Protein AF-D1VW82-F1 (afdb_monomer_lite)

Radius of gyration: 15.66 Å; chains: 1; bounding box: 28×34×44 Å

Structure (mmCIF, N/CA/C/O backbone):
data_AF-D1VW82-F1
#
_entry.id   AF-D1VW82-F1
#
loop_
_atom_site.group_PDB
_atom_site.id
_atom_site.type_symbol
_atom_site.label_atom_id
_atom_site.label_alt_id
_atom_site.label_comp_id
_atom_site.label_asym_id
_atom_site.label_entity_id
_atom_site.label_seq_id
_atom_site.pdbx_PDB_ins_code
_atom_site.Cartn_x
_atom_site.Cartn_y
_atom_site.Cartn_z
_atom_site.occupancy
_atom_site.B_iso_or_equiv
_atom_site.auth_seq_id
_atom_site.auth_comp_id
_atom_site.auth_asym_id
_atom_site.auth_atom_id
_atom_site.pdbx_PDB_model_num
ATOM 1 N N . MET A 1 1 ? 12.883 -5.730 6.556 1.00 67.00 1 MET A N 1
ATOM 2 C CA . MET A 1 1 ? 12.209 -4.514 6.081 1.00 67.00 1 MET A CA 1
ATOM 3 C C . MET A 1 1 ? 11.375 -4.046 7.243 1.00 67.00 1 MET A C 1
ATOM 5 O O . MET A 1 1 ? 10.528 -4.808 7.688 1.00 67.00 1 MET A O 1
ATOM 9 N N . GLU A 1 2 ? 11.697 -2.881 7.778 1.00 77.81 2 GLU A N 1
ATOM 10 C CA . GLU A 1 2 ? 10.864 -2.217 8.777 1.00 77.81 2 GLU A CA 1
ATOM 11 C C . GLU A 1 2 ? 10.049 -1.157 8.043 1.00 77.81 2 GLU A C 1
ATOM 13 O O . GLU A 1 2 ? 10.590 -0.476 7.172 1.00 77.81 2 GLU A O 1
ATOM 18 N N . ILE A 1 3 ? 8.754 -1.084 8.341 1.00 87.62 3 ILE A N 1
ATOM 19 C CA . ILE A 1 3 ? 7.851 -0.086 7.771 1.00 87.62 3 ILE A CA 1
ATOM 20 C C . ILE A 1 3 ? 7.693 1.025 8.801 1.00 87.62 3 ILE A C 1
ATOM 22 O O . ILE A 1 3 ? 7.400 0.739 9.961 1.00 87.62 3 ILE A O 1
ATOM 26 N N . THR A 1 4 ? 7.906 2.269 8.390 1.00 90.62 4 THR A N 1
ATOM 27 C CA . THR A 1 4 ? 7.808 3.436 9.273 1.00 90.62 4 THR A CA 1
ATOM 28 C C . THR A 1 4 ? 6.436 4.098 9.186 1.00 90.62 4 THR A C 1
ATOM 30 O O . THR A 1 4 ? 5.742 4.011 8.171 1.00 90.62 4 THR A O 1
ATOM 33 N N . ASP A 1 5 ? 6.060 4.841 10.226 1.00 90.44 5 ASP A N 1
ATOM 34 C CA . ASP A 1 5 ? 4.815 5.617 10.239 1.00 90.44 5 ASP A CA 1
ATOM 35 C C . ASP A 1 5 ? 4.748 6.644 9.098 1.00 90.44 5 ASP A C 1
ATOM 37 O O . ASP A 1 5 ? 3.676 6.892 8.556 1.00 90.44 5 ASP A O 1
ATOM 41 N N . GLU A 1 6 ? 5.884 7.208 8.671 1.00 90.94 6 GLU A N 1
ATOM 42 C CA . GLU A 1 6 ? 5.940 8.129 7.525 1.00 90.94 6 GLU A CA 1
ATOM 43 C C . GLU A 1 6 ? 5.554 7.430 6.210 1.00 90.94 6 GLU A C 1
ATOM 45 O O . GLU A 1 6 ? 4.829 7.987 5.379 1.00 90.94 6 GLU A O 1
ATOM 50 N N . GLN A 1 7 ? 5.983 6.179 6.036 1.00 91.06 7 GLN A N 1
ATOM 51 C CA . GLN A 1 7 ? 5.605 5.355 4.890 1.00 91.06 7 GLN A CA 1
ATOM 52 C C . GLN A 1 7 ? 4.105 5.025 4.925 1.00 91.06 7 GLN A C 1
ATOM 54 O O . GLN A 1 7 ? 3.434 5.133 3.897 1.00 91.06 7 GLN A O 1
ATOM 59 N N . LEU A 1 8 ? 3.553 4.703 6.101 1.00 92.12 8 LEU A N 1
ATOM 60 C CA . LEU A 1 8 ? 2.114 4.457 6.287 1.00 92.12 8 LEU A CA 1
ATOM 61 C C . LEU A 1 8 ? 1.277 5.723 6.043 1.00 92.12 8 LEU A C 1
ATOM 63 O O . LEU A 1 8 ? 0.266 5.676 5.338 1.00 92.12 8 LEU A O 1
ATOM 67 N N . ALA A 1 9 ? 1.739 6.876 6.525 1.00 91.69 9 ALA A N 1
ATOM 68 C CA . ALA A 1 9 ? 1.115 8.169 6.267 1.00 91.69 9 ALA A CA 1
ATOM 69 C C . ALA A 1 9 ? 1.142 8.525 4.772 1.00 91.69 9 ALA A C 1
ATOM 71 O O . ALA A 1 9 ? 0.164 9.052 4.242 1.00 91.69 9 ALA A O 1
ATOM 72 N N . THR A 1 10 ? 2.222 8.184 4.065 1.00 91.56 10 THR A N 1
ATOM 73 C CA . THR A 1 10 ? 2.329 8.363 2.609 1.00 91.56 10 THR A CA 1
ATOM 74 C C . THR A 1 10 ? 1.334 7.468 1.864 1.00 91.56 10 THR A C 1
ATOM 76 O O . THR A 1 10 ? 0.627 7.942 0.973 1.00 91.56 10 THR A O 1
ATOM 79 N N . ILE A 1 11 ? 1.202 6.197 2.264 1.00 91.31 11 ILE A N 1
ATOM 80 C CA . ILE A 1 11 ? 0.189 5.275 1.724 1.00 91.31 11 ILE A CA 1
ATOM 81 C C . ILE A 1 11 ? -1.221 5.859 1.885 1.00 91.31 11 ILE A C 1
ATOM 83 O O . ILE A 1 11 ? -2.006 5.831 0.933 1.00 91.31 11 ILE A O 1
ATOM 87 N N . MET A 1 12 ? -1.527 6.424 3.059 1.00 90.31 12 MET A N 1
ATOM 88 C CA . MET A 1 12 ? -2.807 7.080 3.337 1.00 90.31 12 MET A CA 1
ATOM 89 C C . MET A 1 12 ? -3.013 8.322 2.460 1.00 90.31 12 MET A C 1
ATOM 91 O O . MET A 1 12 ? -4.050 8.450 1.805 1.00 90.31 12 MET A O 1
ATOM 95 N N . LYS A 1 13 ? -2.009 9.209 2.401 1.00 90.31 13 LYS A N 1
ATOM 96 C CA . LYS A 1 13 ? -2.029 10.471 1.643 1.00 90.31 13 LYS A CA 1
ATOM 97 C C . LYS A 1 13 ? -2.388 10.250 0.174 1.00 90.31 13 LYS A C 1
ATOM 99 O O . LYS A 1 13 ? -3.237 10.959 -0.358 1.00 90.31 13 LYS A O 1
ATOM 104 N N . TYR A 1 14 ? -1.777 9.249 -0.457 1.00 89.38 14 TYR A N 1
ATOM 105 C CA . TYR A 1 14 ? -2.030 8.904 -1.860 1.00 89.38 14 TYR A CA 1
ATOM 106 C C . TYR A 1 14 ? -3.140 7.865 -2.044 1.00 89.38 14 TYR A C 1
ATOM 108 O O . TYR A 1 14 ? -3.456 7.498 -3.174 1.00 89.38 14 TYR A O 1
ATOM 116 N N . SER A 1 15 ? -3.748 7.388 -0.952 1.00 89.06 15 SER A N 1
ATOM 117 C CA . SER A 1 15 ? -4.785 6.353 -0.973 1.00 89.06 15 SER A CA 1
ATOM 118 C C . SER A 1 15 ? -4.369 5.117 -1.785 1.00 89.06 15 SER A C 1
ATOM 120 O O . SER A 1 15 ? -5.175 4.566 -2.531 1.00 89.06 15 SER A O 1
ATOM 122 N N . LEU A 1 16 ? -3.116 4.665 -1.648 1.00 88.38 16 LEU A N 1
ATOM 123 C CA . LEU A 1 16 ? -2.519 3.667 -2.553 1.00 88.38 16 LEU A CA 1
ATOM 124 C C . LEU A 1 16 ? -3.246 2.316 -2.561 1.00 88.38 16 LEU A C 1
ATOM 126 O O . LEU A 1 16 ? -3.228 1.604 -3.563 1.00 88.38 16 LEU A O 1
ATOM 130 N N . PHE A 1 17 ? -3.898 1.960 -1.453 1.00 86.62 17 PHE A N 1
ATOM 131 C CA . PHE A 1 17 ? -4.675 0.723 -1.335 1.00 86.62 17 PHE A CA 1
ATOM 132 C C . PHE A 1 17 ? -6.142 0.882 -1.741 1.00 86.62 17 PHE A C 1
ATOM 134 O O . PHE A 1 17 ? -6.855 -0.112 -1.899 1.00 86.62 17 PHE A O 1
ATOM 141 N N . ARG A 1 18 ? -6.610 2.116 -1.955 1.00 78.12 18 ARG A N 1
ATOM 142 C CA . ARG A 1 18 ? -7.972 2.376 -2.414 1.00 78.12 18 ARG A CA 1
ATOM 143 C C . ARG A 1 18 ? -8.092 1.885 -3.857 1.00 78.12 18 ARG A C 1
ATOM 145 O O . ARG A 1 18 ? -7.381 2.354 -4.738 1.00 78.12 18 ARG A O 1
ATOM 152 N N . ASN A 1 19 ? -9.012 0.948 -4.086 1.00 71.62 19 ASN A N 1
ATOM 153 C CA . ASN A 1 19 ? -9.213 0.236 -5.358 1.00 71.62 19 ASN A CA 1
ATOM 154 C C . ASN A 1 19 ? -8.088 -0.739 -5.748 1.00 71.62 19 ASN A C 1
ATOM 156 O O . ASN A 1 19 ? -8.044 -1.175 -6.897 1.00 71.62 19 ASN A O 1
ATOM 160 N N . LEU A 1 20 ? -7.182 -1.079 -4.823 1.00 77.44 20 LEU A N 1
ATOM 161 C CA . LEU A 1 20 ? -6.120 -2.041 -5.110 1.00 77.44 20 LEU A CA 1
ATOM 162 C C . LEU A 1 20 ? -6.605 -3.489 -4.977 1.00 77.44 20 LEU A C 1
ATOM 164 O O . LEU A 1 20 ? -6.296 -4.332 -5.815 1.00 77.44 20 LEU A O 1
ATOM 168 N N . VAL A 1 21 ? -7.359 -3.765 -3.915 1.00 67.44 21 VAL A N 1
ATOM 169 C CA . VAL A 1 21 ? -7.905 -5.091 -3.638 1.00 67.44 21 VAL A CA 1
ATOM 170 C C . VAL A 1 21 ? -9.296 -5.157 -4.250 1.00 67.44 21 VAL A C 1
ATOM 172 O O . VAL A 1 21 ? -10.155 -4.329 -3.943 1.00 67.44 21 VAL A O 1
ATOM 175 N N . ASP A 1 22 ? -9.503 -6.118 -5.147 1.00 64.94 22 ASP A N 1
ATOM 176 C CA . ASP A 1 22 ? -10.823 -6.374 -5.710 1.00 64.94 22 ASP A CA 1
ATOM 177 C C . ASP A 1 22 ? -11.768 -6.877 -4.602 1.00 64.94 22 ASP A C 1
ATOM 179 O O . ASP A 1 22 ? -11.348 -7.272 -3.513 1.00 64.94 22 ASP A O 1
ATOM 183 N N . SER A 1 23 ? -13.061 -6.912 -4.891 1.00 52.84 23 SER A N 1
ATOM 184 C CA . SER A 1 23 ? -14.158 -7.333 -4.003 1.00 52.84 23 SER A CA 1
ATOM 185 C C . SER A 1 23 ? -13.946 -8.697 -3.316 1.00 52.84 23 SER A C 1
ATOM 187 O O . SER A 1 23 ? -14.687 -9.068 -2.410 1.00 52.84 23 SER A O 1
ATOM 189 N N . THR A 1 24 ? -12.963 -9.470 -3.776 1.00 65.44 24 THR A N 1
ATOM 190 C CA . THR A 1 24 ? -12.600 -10.807 -3.309 1.00 65.44 24 THR A CA 1
ATOM 191 C C . THR A 1 24 ? -11.621 -10.805 -2.131 1.00 65.44 24 THR A C 1
ATOM 193 O O . THR A 1 24 ? -11.500 -11.826 -1.459 1.00 65.44 24 THR A O 1
ATOM 196 N N . GLY A 1 25 ? -10.920 -9.696 -1.861 1.00 69.06 25 GLY A N 1
ATOM 197 C CA . GLY A 1 25 ? -9.969 -9.606 -0.747 1.00 69.06 25 GLY A CA 1
ATOM 198 C C . GLY A 1 25 ? -8.618 -10.302 -0.976 1.00 69.06 25 GLY A C 1
ATOM 199 O O . GLY A 1 25 ? -7.786 -10.315 -0.068 1.00 69.06 25 GLY A O 1
ATOM 200 N N . PHE A 1 26 ? -8.380 -10.893 -2.153 1.00 79.38 26 PHE A N 1
ATOM 201 C CA . PHE A 1 26 ? -7.139 -11.617 -2.439 1.00 79.38 26 PHE A CA 1
ATOM 202 C C . PHE A 1 26 ? -6.022 -10.683 -2.901 1.00 79.38 26 PHE A C 1
ATOM 204 O O . PHE A 1 26 ? -6.224 -9.813 -3.745 1.00 79.38 26 PHE A O 1
ATOM 211 N N . ILE A 1 27 ? -4.828 -10.907 -2.352 1.00 85.44 27 ILE A N 1
ATOM 212 C CA . ILE A 1 27 ? -3.600 -10.215 -2.739 1.00 85.44 27 ILE A CA 1
ATOM 213 C C . ILE A 1 27 ? -2.683 -11.244 -3.391 1.00 85.44 27 ILE A C 1
ATOM 215 O O . ILE A 1 27 ? -2.220 -12.179 -2.737 1.00 85.44 27 ILE A O 1
ATOM 219 N N . ASP A 1 28 ? -2.444 -11.065 -4.684 1.00 88.94 28 ASP A N 1
ATOM 220 C CA . ASP A 1 28 ? -1.548 -11.873 -5.502 1.00 88.94 28 ASP A CA 1
ATOM 221 C C . ASP A 1 28 ? -0.482 -10.991 -6.182 1.00 88.94 28 ASP A C 1
ATOM 223 O O . ASP A 1 28 ? -0.357 -9.793 -5.908 1.00 88.94 28 ASP A O 1
ATOM 227 N N . GLU A 1 29 ? 0.339 -11.597 -7.039 1.00 89.06 29 GLU A N 1
ATOM 228 C CA . GLU A 1 29 ? 1.382 -10.869 -7.770 1.00 89.06 29 GLU A CA 1
ATOM 229 C C . GLU A 1 29 ? 0.792 -9.893 -8.805 1.00 89.06 29 GLU A C 1
ATOM 231 O O . GLU A 1 29 ? 1.387 -8.849 -9.059 1.00 89.06 29 GLU A O 1
ATOM 236 N N . GLU A 1 30 ? -0.400 -10.164 -9.353 1.00 89.44 30 GLU A N 1
ATOM 237 C CA . GLU A 1 30 ? -1.066 -9.249 -10.288 1.00 89.44 30 GLU A CA 1
ATOM 238 C C . GLU A 1 30 ? -1.508 -7.966 -9.570 1.00 89.44 30 GLU A C 1
ATOM 240 O O . GLU A 1 30 ? -1.336 -6.859 -10.085 1.00 89.44 30 GLU A O 1
ATOM 245 N N . VAL A 1 31 ? -2.030 -8.095 -8.348 1.00 89.12 31 VAL A N 1
ATOM 246 C CA . VAL A 1 31 ? -2.363 -6.961 -7.477 1.00 89.12 31 VAL A CA 1
ATOM 247 C C . VAL A 1 31 ? -1.111 -6.152 -7.134 1.00 89.12 31 VAL A C 1
ATOM 249 O O . VAL A 1 31 ? -1.140 -4.920 -7.180 1.00 89.12 31 VAL A O 1
ATOM 252 N N . LEU A 1 32 ? 0.013 -6.815 -6.847 1.00 90.62 32 LEU A N 1
ATOM 253 C CA . LEU A 1 32 ? 1.282 -6.125 -6.613 1.00 90.62 32 LEU A CA 1
ATOM 254 C C . LEU A 1 32 ? 1.761 -5.359 -7.857 1.00 90.62 32 LEU A C 1
ATOM 256 O O . LEU A 1 32 ? 2.221 -4.221 -7.743 1.00 90.62 32 LEU A O 1
ATOM 260 N N . ASP A 1 33 ? 1.630 -5.939 -9.045 1.00 90.62 33 ASP A N 1
ATOM 261 C CA . ASP A 1 33 ? 2.000 -5.257 -10.284 1.00 90.62 33 ASP A CA 1
ATOM 262 C C . ASP A 1 33 ? 1.078 -4.066 -10.583 1.00 90.62 33 ASP A C 1
ATOM 264 O O . ASP A 1 33 ? 1.562 -3.001 -10.978 1.00 90.62 33 ASP A O 1
ATOM 268 N N . LYS A 1 34 ? -0.226 -4.170 -10.292 1.00 90.81 34 LYS A N 1
ATOM 269 C CA . LYS A 1 34 ? -1.156 -3.026 -10.348 1.00 90.81 34 LYS A CA 1
ATOM 270 C C . LYS A 1 34 ? -0.738 -1.903 -9.399 1.00 90.81 34 LYS A C 1
ATOM 272 O O . LYS A 1 34 ? -0.762 -0.739 -9.801 1.00 90.81 34 LYS A O 1
ATOM 277 N N . LEU 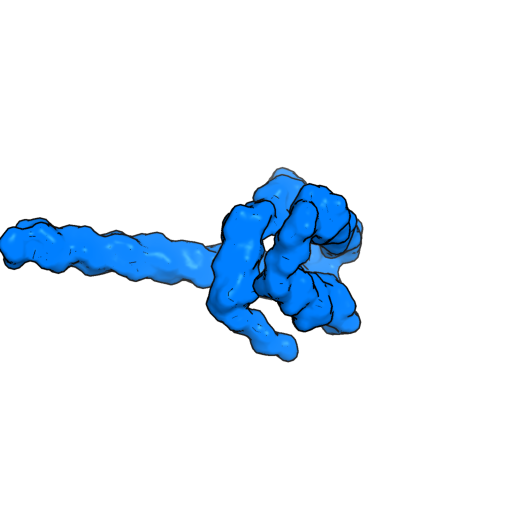A 1 35 ? -0.305 -2.229 -8.178 1.00 91.62 35 LEU A N 1
ATOM 278 C CA . LEU A 1 35 ? 0.209 -1.235 -7.230 1.00 91.62 35 LEU A CA 1
ATOM 279 C C . LEU A 1 35 ? 1.429 -0.503 -7.798 1.00 91.62 35 LEU A C 1
ATOM 281 O O . LEU A 1 35 ? 1.471 0.726 -7.775 1.00 91.62 35 LEU A O 1
ATOM 285 N N . LYS A 1 36 ? 2.398 -1.238 -8.356 1.00 91.31 36 LYS A N 1
ATOM 286 C CA . LYS A 1 36 ? 3.599 -0.650 -8.974 1.00 91.31 36 LYS A CA 1
ATOM 287 C C . LYS A 1 36 ? 3.245 0.288 -10.127 1.00 91.31 36 LYS A C 1
ATOM 289 O O . LYS A 1 36 ? 3.814 1.374 -10.218 1.00 91.31 36 LYS A O 1
ATOM 294 N N . LEU A 1 37 ? 2.295 -0.104 -10.981 1.00 90.62 37 LEU A N 1
ATOM 295 C CA . LEU A 1 37 ? 1.813 0.735 -12.082 1.00 90.62 37 LEU A CA 1
ATOM 296 C C . LEU A 1 37 ? 1.127 2.007 -11.576 1.00 90.62 37 LEU A C 1
ATOM 298 O O . LEU A 1 37 ? 1.392 3.085 -12.104 1.00 90.62 37 LEU A O 1
ATOM 302 N N . ASN A 1 38 ? 0.295 1.899 -10.539 1.00 88.94 38 ASN A N 1
ATOM 303 C CA . ASN A 1 38 ? -0.371 3.050 -9.935 1.00 88.94 38 ASN A CA 1
ATOM 304 C C . ASN A 1 38 ? 0.655 4.038 -9.355 1.00 88.94 38 ASN A C 1
ATOM 306 O O . ASN A 1 38 ? 0.670 5.209 -9.726 1.00 88.94 38 ASN A O 1
ATOM 310 N N . VAL A 1 39 ? 1.596 3.550 -8.539 1.00 88.69 39 VAL A N 1
ATOM 311 C CA . VAL A 1 39 ? 2.649 4.399 -7.958 1.00 88.69 39 VAL A CA 1
ATOM 312 C C . VAL A 1 39 ? 3.522 5.029 -9.044 1.00 88.69 39 VAL A C 1
ATOM 314 O O . VAL A 1 39 ? 3.850 6.209 -8.960 1.00 88.69 39 VAL A O 1
ATOM 317 N N . ARG A 1 40 ? 3.851 4.288 -10.108 1.00 88.81 40 ARG A N 1
ATOM 318 C CA . ARG A 1 40 ? 4.576 4.841 -11.258 1.00 88.81 40 ARG A CA 1
ATOM 319 C C . ARG A 1 40 ? 3.800 5.970 -11.937 1.00 88.81 40 ARG A C 1
ATOM 321 O O . ARG A 1 40 ? 4.385 7.009 -12.219 1.00 88.81 40 ARG A O 1
ATOM 328 N N . SER A 1 41 ? 2.500 5.787 -12.159 1.00 88.56 41 SER A N 1
ATOM 329 C CA . SER A 1 41 ? 1.644 6.827 -12.735 1.00 88.56 41 SER A CA 1
ATOM 330 C C . SER A 1 41 ? 1.579 8.074 -11.850 1.00 88.56 41 SER A C 1
ATOM 332 O O . SER A 1 41 ? 1.541 9.182 -12.379 1.00 88.56 41 SER A O 1
ATOM 334 N N . LEU A 1 42 ? 1.576 7.915 -10.522 1.00 87.19 42 LEU A N 1
ATOM 335 C CA . LEU A 1 42 ? 1.615 9.036 -9.577 1.00 87.19 42 LEU A CA 1
ATOM 336 C C . LEU A 1 42 ? 2.944 9.797 -9.667 1.00 87.19 42 LEU A C 1
ATOM 338 O O . LEU A 1 42 ? 2.939 11.019 -9.798 1.00 87.19 42 LEU A O 1
ATOM 342 N N . LEU A 1 43 ? 4.069 9.076 -9.690 1.00 86.00 43 LEU A N 1
ATOM 343 C CA . LEU A 1 43 ? 5.408 9.660 -9.834 1.00 86.00 43 LEU A CA 1
ATOM 344 C C . LEU A 1 43 ? 5.593 10.407 -11.164 1.00 86.00 43 LEU A C 1
ATOM 346 O O . LEU A 1 43 ? 6.302 11.407 -11.209 1.00 86.00 43 LEU A O 1
ATOM 350 N N . GLU A 1 44 ? 4.973 9.929 -12.245 1.00 83.81 44 GLU A N 1
ATOM 351 C CA . GLU A 1 44 ? 5.012 10.585 -13.559 1.00 83.81 44 GLU A CA 1
ATOM 352 C C . GLU A 1 44 ? 4.075 11.809 -13.635 1.00 83.81 44 GLU A C 1
ATOM 354 O O . GLU A 1 44 ? 4.317 12.720 -14.428 1.00 83.81 44 GLU A O 1
ATOM 359 N N . SER A 1 45 ? 3.016 11.847 -12.817 1.00 79.56 45 SER A N 1
ATOM 360 C CA . SER A 1 45 ? 2.011 12.917 -12.824 1.00 79.56 45 SER A CA 1
ATOM 361 C C . SER A 1 45 ? 2.349 14.097 -11.911 1.00 79.56 45 SER A C 1
ATOM 363 O O . SER A 1 45 ? 1.888 15.211 -12.175 1.00 79.56 45 SER A O 1
ATOM 365 N N . GLU A 1 46 ? 3.085 13.892 -10.819 1.00 69.25 46 GLU A N 1
ATOM 366 C CA . GLU A 1 46 ? 3.411 14.980 -9.898 1.00 69.25 46 GLU A CA 1
ATOM 367 C C . GLU A 1 46 ? 4.647 15.762 -10.362 1.00 69.25 46 GLU A C 1
ATOM 369 O O . GLU A 1 46 ? 5.777 15.284 -10.330 1.00 69.25 46 GLU A O 1
ATOM 374 N N . ALA A 1 47 ? 4.437 17.027 -10.748 1.00 58.00 47 ALA A N 1
ATOM 375 C CA . ALA A 1 47 ? 5.499 17.957 -11.155 1.00 58.00 47 ALA A CA 1
ATOM 376 C C . ALA A 1 47 ? 6.531 18.259 -10.043 1.00 58.00 47 ALA A C 1
ATOM 378 O O . ALA A 1 47 ? 7.593 18.809 -10.327 1.00 58.00 47 ALA A O 1
ATOM 379 N N . ASN A 1 48 ? 6.228 17.889 -8.796 1.00 57.97 48 ASN A N 1
ATOM 380 C CA . ASN A 1 48 ? 7.148 17.858 -7.667 1.00 57.97 48 ASN A CA 1
ATOM 381 C C . ASN A 1 48 ? 7.156 16.430 -7.121 1.00 57.97 48 ASN A C 1
ATOM 383 O O . ASN A 1 48 ? 6.253 16.077 -6.371 1.00 57.97 48 ASN A O 1
ATOM 387 N N . LEU A 1 49 ? 8.163 15.634 -7.492 1.00 67.19 49 LEU A N 1
ATOM 388 C CA . LEU A 1 49 ? 8.408 14.319 -6.898 1.00 67.19 49 LEU A CA 1
ATOM 389 C C . LEU A 1 49 ? 8.408 14.435 -5.367 1.00 67.19 49 LEU A C 1
ATOM 391 O O . LEU A 1 49 ? 9.359 14.959 -4.780 1.00 67.19 49 LEU A O 1
ATOM 395 N N . ASP A 1 50 ? 7.348 13.949 -4.724 1.00 82.75 50 ASP A N 1
ATOM 396 C CA . ASP A 1 50 ? 7.294 13.843 -3.275 1.00 82.75 50 ASP A CA 1
ATOM 397 C C . ASP A 1 50 ? 8.362 12.843 -2.817 1.00 82.75 50 ASP A C 1
ATOM 399 O O . ASP A 1 50 ? 8.338 11.661 -3.179 1.00 82.75 50 ASP A O 1
ATOM 403 N N . LYS A 1 51 ? 9.334 13.332 -2.041 1.00 86.50 51 LYS A N 1
ATOM 404 C CA . LYS A 1 51 ? 10.451 12.516 -1.566 1.00 86.50 51 LYS A CA 1
ATOM 405 C C . LYS A 1 51 ? 9.949 11.319 -0.755 1.00 86.50 51 LYS A C 1
ATOM 407 O O . LYS A 1 51 ? 10.463 10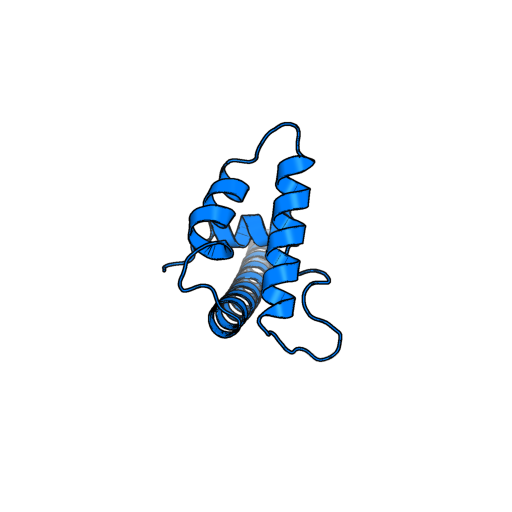.222 -0.940 1.00 86.50 51 LYS A O 1
ATOM 412 N N . SER A 1 52 ? 8.910 11.500 0.060 1.00 89.06 52 SER A N 1
ATOM 413 C CA . SER A 1 52 ? 8.356 10.421 0.881 1.00 89.06 52 SER A CA 1
ATOM 414 C C . SER A 1 52 ? 7.695 9.337 0.017 1.00 89.06 52 SER A C 1
ATOM 416 O O . SER A 1 52 ? 7.790 8.151 0.335 1.00 89.06 52 SER A O 1
ATOM 418 N N . LEU A 1 53 ? 7.096 9.707 -1.127 1.00 89.44 53 LEU A N 1
ATOM 419 C CA . LEU A 1 53 ? 6.564 8.739 -2.096 1.00 89.44 53 LEU A CA 1
ATOM 420 C C . LEU A 1 53 ? 7.688 7.959 -2.785 1.00 89.44 53 LEU A C 1
ATOM 422 O O . LEU A 1 53 ? 7.564 6.748 -2.966 1.00 89.44 53 LEU A O 1
ATOM 426 N N . LEU A 1 54 ? 8.784 8.629 -3.147 1.00 90.06 54 LEU A N 1
ATOM 427 C CA . LEU A 1 54 ? 9.945 7.981 -3.755 1.00 90.06 54 LEU A CA 1
ATOM 428 C C . LEU A 1 54 ? 10.621 7.001 -2.784 1.00 90.06 54 LEU A C 1
ATOM 430 O O . LEU A 1 54 ? 10.899 5.865 -3.170 1.00 90.06 54 LEU A O 1
ATOM 434 N N . ASP A 1 55 ? 10.823 7.418 -1.533 1.00 90.12 55 ASP A N 1
ATOM 435 C CA . ASP A 1 55 ? 11.431 6.599 -0.481 1.00 90.12 55 ASP A CA 1
ATOM 436 C C . ASP A 1 55 ? 10.553 5.366 -0.188 1.00 90.12 55 ASP A C 1
ATOM 438 O O . ASP A 1 55 ? 11.039 4.235 -0.212 1.00 90.12 55 ASP A O 1
ATOM 442 N N . LEU A 1 56 ? 9.227 5.540 -0.065 1.00 91.56 56 LEU A N 1
ATOM 443 C CA . LEU A 1 56 ? 8.276 4.422 0.019 1.00 91.56 56 LEU A CA 1
ATOM 444 C C . LEU A 1 56 ? 8.411 3.467 -1.180 1.00 91.56 56 LEU A C 1
ATOM 446 O O . LEU A 1 56 ? 8.361 2.242 -1.038 1.00 91.56 56 LEU A O 1
ATOM 450 N N . CYS A 1 57 ? 8.566 4.018 -2.380 1.00 90.31 57 CYS A N 1
ATOM 451 C CA . CYS A 1 57 ? 8.632 3.228 -3.595 1.00 90.31 57 CYS A CA 1
ATOM 452 C C . CYS A 1 57 ? 9.884 2.344 -3.640 1.00 90.31 57 CYS A C 1
ATOM 454 O O . CYS A 1 57 ? 9.790 1.163 -3.975 1.00 90.31 57 CYS A O 1
ATOM 456 N N . LEU A 1 58 ? 11.041 2.900 -3.280 1.00 89.69 58 LEU A N 1
ATOM 457 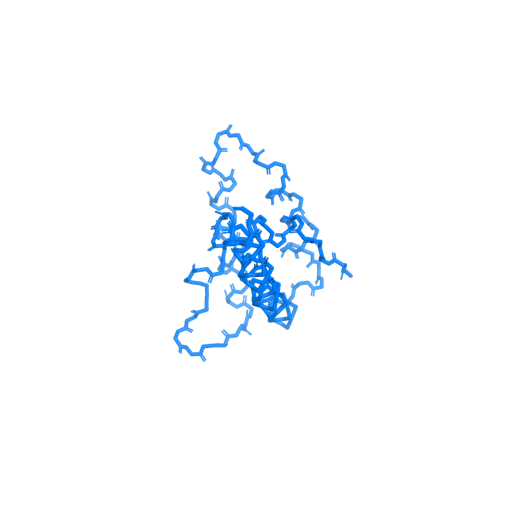C CA . LEU A 1 58 ? 12.326 2.205 -3.312 1.00 89.69 58 LEU A CA 1
ATOM 458 C C . LEU A 1 58 ? 12.474 1.205 -2.162 1.00 89.69 58 LEU A C 1
ATOM 460 O O . LEU A 1 58 ? 12.870 0.061 -2.395 1.00 89.69 58 LEU A O 1
ATOM 464 N N . ASP A 1 59 ? 12.118 1.615 -0.946 1.00 90.25 59 ASP A N 1
ATOM 465 C CA . ASP A 1 59 ? 12.371 0.817 0.253 1.00 90.25 59 ASP A CA 1
ATOM 466 C C . ASP A 1 59 ? 11.312 -0.260 0.483 1.00 90.25 59 ASP A C 1
ATOM 468 O O . ASP A 1 59 ? 11.616 -1.297 1.076 1.00 90.25 59 ASP A O 1
ATOM 472 N N . VAL A 1 60 ? 10.080 -0.042 0.006 1.00 91.31 60 VAL A N 1
ATOM 473 C CA . VAL A 1 60 ? 8.935 -0.919 0.281 1.00 91.31 60 VAL A CA 1
ATOM 474 C C . VAL A 1 60 ? 8.386 -1.542 -1.001 1.00 91.31 60 VAL A C 1
ATOM 476 O O . VAL A 1 60 ? 8.433 -2.762 -1.150 1.00 91.31 60 VAL A O 1
ATOM 479 N N . ILE A 1 61 ? 7.892 -0.741 -1.951 1.00 90.62 61 ILE A N 1
ATOM 480 C CA . ILE A 1 61 ? 7.110 -1.243 -3.101 1.00 90.62 61 ILE A CA 1
ATOM 481 C C . ILE A 1 61 ? 7.957 -2.040 -4.106 1.00 90.62 61 ILE A C 1
ATOM 483 O O . ILE A 1 61 ? 7.530 -3.097 -4.576 1.00 90.62 61 ILE A O 1
ATOM 487 N N . TYR A 1 62 ? 9.157 -1.559 -4.432 1.00 90.81 62 TYR A N 1
ATOM 488 C CA . TYR A 1 62 ? 10.080 -2.207 -5.374 1.00 90.81 62 TYR A CA 1
ATOM 489 C C . TYR A 1 62 ? 11.119 -3.106 -4.700 1.00 90.81 62 TYR A C 1
ATOM 491 O O . TYR A 1 62 ? 11.990 -3.663 -5.372 1.00 90.81 62 TYR A O 1
ATOM 499 N N . HIS A 1 63 ? 11.031 -3.286 -3.385 1.00 90.56 63 HIS A N 1
ATOM 500 C CA . HIS A 1 63 ? 11.977 -4.116 -2.664 1.00 90.56 63 HIS A CA 1
ATOM 501 C C . HIS A 1 63 ? 11.898 -5.585 -3.138 1.00 90.56 63 HIS A C 1
ATOM 503 O O . HIS A 1 63 ? 10.799 -6.117 -3.293 1.00 90.56 63 HIS A O 1
ATOM 509 N N . PRO A 1 64 ? 13.020 -6.316 -3.287 1.00 85.75 64 PRO A N 1
ATOM 510 C CA . PRO A 1 64 ? 13.022 -7.692 -3.812 1.00 85.75 64 PRO A CA 1
ATOM 511 C C . PRO A 1 64 ? 12.179 -8.701 -3.013 1.00 85.75 64 PRO A C 1
ATOM 513 O O . PRO A 1 64 ? 11.696 -9.699 -3.547 1.00 85.75 64 PRO A O 1
ATOM 516 N N . ASN A 1 65 ? 12.017 -8.447 -1.713 1.00 85.62 65 ASN A N 1
ATOM 517 C CA . ASN A 1 65 ? 11.181 -9.258 -0.821 1.00 85.62 65 ASN A CA 1
ATOM 518 C C . ASN A 1 65 ? 9.697 -8.850 -0.832 1.00 85.62 65 ASN A C 1
ATOM 520 O O . ASN A 1 65 ? 8.888 -9.529 -0.200 1.00 85.62 65 ASN A O 1
ATOM 524 N N . MET A 1 66 ? 9.336 -7.765 -1.523 1.00 89.50 66 MET A N 1
ATOM 525 C CA . MET A 1 66 ? 7.949 -7.365 -1.715 1.00 89.50 66 MET A CA 1
ATOM 526 C C . MET A 1 66 ? 7.320 -8.272 -2.771 1.00 89.50 66 MET A C 1
ATOM 528 O O . MET A 1 66 ? 7.622 -8.194 -3.960 1.00 89.50 66 MET A O 1
ATOM 532 N N . LYS A 1 67 ? 6.483 -9.179 -2.281 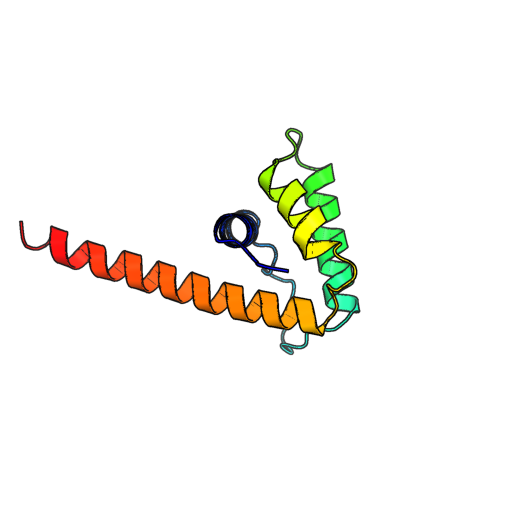1.00 90.50 67 LYS A N 1
ATOM 533 C CA . LYS A 1 67 ? 5.699 -10.168 -3.031 1.00 90.50 67 LYS A CA 1
ATOM 534 C C . LYS A 1 67 ? 4.249 -10.084 -2.574 1.00 90.50 67 LYS A C 1
ATOM 536 O O . LYS A 1 67 ? 3.968 -9.361 -1.617 1.00 90.50 67 LYS A O 1
ATOM 541 N N . ALA A 1 68 ? 3.358 -10.883 -3.149 1.00 89.56 68 ALA A N 1
ATOM 542 C CA . ALA A 1 68 ? 1.960 -10.985 -2.722 1.00 89.56 68 ALA A CA 1
ATOM 543 C C . ALA A 1 68 ? 1.805 -11.082 -1.189 1.00 89.56 68 ALA A C 1
ATOM 545 O O . ALA A 1 68 ? 1.052 -10.332 -0.571 1.00 89.56 68 ALA A O 1
ATOM 546 N N . PHE A 1 69 ? 2.606 -11.944 -0.550 1.00 89.62 69 PHE A N 1
ATOM 547 C CA . PHE A 1 69 ? 2.607 -12.086 0.907 1.00 89.62 69 PHE A CA 1
ATOM 548 C C . PHE A 1 69 ? 3.082 -10.820 1.638 1.00 89.62 69 PHE A C 1
ATOM 550 O O . PHE A 1 69 ? 2.483 -10.427 2.635 1.00 89.62 69 PHE A O 1
ATOM 557 N N . GLY A 1 70 ? 4.138 -10.167 1.145 1.00 90.38 70 GLY A N 1
ATOM 558 C CA . GLY A 1 70 ? 4.651 -8.926 1.733 1.00 90.38 70 GLY A CA 1
ATOM 559 C C . GLY A 1 70 ? 3.640 -7.786 1.632 1.00 90.38 70 GLY A C 1
ATOM 560 O O . GLY A 1 70 ? 3.416 -7.081 2.612 1.00 90.38 70 GLY A O 1
ATOM 561 N N . LEU A 1 71 ? 2.963 -7.671 0.488 1.00 90.81 71 LEU A N 1
ATOM 562 C CA . LEU A 1 71 ? 1.892 -6.702 0.283 1.00 90.81 71 LEU A CA 1
ATOM 563 C C . LEU A 1 71 ? 0.707 -6.984 1.210 1.00 90.81 71 LEU A C 1
ATOM 565 O O . LEU A 1 71 ? 0.166 -6.060 1.807 1.00 90.81 71 LEU A O 1
ATOM 569 N N . HIS A 1 72 ? 0.342 -8.252 1.399 1.00 89.69 72 HIS A N 1
ATOM 570 C CA . HIS A 1 72 ? -0.702 -8.618 2.350 1.00 89.69 72 HIS A CA 1
ATOM 571 C C . HIS A 1 72 ? -0.360 -8.197 3.783 1.00 89.69 72 HIS A C 1
ATOM 573 O O . HIS A 1 72 ? -1.183 -7.571 4.446 1.00 89.69 72 HIS A O 1
ATOM 579 N N . GLN A 1 73 ? 0.867 -8.464 4.241 1.00 90.56 73 GLN A N 1
ATOM 580 C CA . GLN A 1 73 ? 1.321 -8.013 5.561 1.00 90.56 73 GLN A CA 1
ATOM 581 C C . GLN A 1 73 ? 1.329 -6.483 5.676 1.00 90.56 73 GLN A C 1
ATOM 583 O O . GLN A 1 73 ? 0.911 -5.949 6.699 1.00 90.56 73 GLN A O 1
ATOM 588 N N . LEU A 1 74 ? 1.743 -5.773 4.623 1.00 91.31 74 LEU A N 1
ATOM 589 C CA . LEU A 1 74 ? 1.735 -4.311 4.593 1.00 91.31 74 LEU A CA 1
ATOM 590 C C . LEU A 1 74 ? 0.314 -3.738 4.694 1.00 91.31 74 LEU A C 1
ATOM 592 O O . LEU A 1 74 ? 0.096 -2.769 5.415 1.00 91.31 74 LEU A O 1
ATOM 596 N N . VAL A 1 75 ? -0.658 -4.344 4.006 1.00 89.94 75 VAL A N 1
ATOM 597 C CA . VAL A 1 75 ? -2.070 -3.940 4.089 1.00 89.94 75 VAL A CA 1
ATOM 598 C C . VAL A 1 75 ? -2.621 -4.172 5.496 1.00 89.94 75 VAL A C 1
ATOM 600 O O . VAL A 1 75 ? -3.282 -3.288 6.034 1.00 89.94 75 VAL A O 1
ATOM 603 N N . LEU A 1 76 ? -2.325 -5.317 6.120 1.00 90.00 76 LEU A N 1
ATOM 604 C CA . LEU A 1 76 ? -2.734 -5.586 7.503 1.00 90.00 76 LEU A CA 1
ATOM 605 C C . LEU A 1 76 ? -2.128 -4.576 8.484 1.00 90.00 76 LEU A C 1
ATOM 607 O O . LEU A 1 76 ? -2.845 -4.045 9.328 1.00 90.00 76 LEU A O 1
ATOM 611 N N . LEU A 1 77 ? -0.833 -4.280 8.337 1.00 92.00 77 LEU A N 1
ATOM 612 C CA . LEU A 1 77 ? -0.139 -3.284 9.151 1.00 92.00 77 LEU A CA 1
ATOM 613 C C . LEU A 1 77 ? -0.758 -1.892 8.985 1.00 92.00 77 LEU A C 1
ATOM 615 O O . LEU A 1 77 ? -0.962 -1.191 9.968 1.00 92.00 77 LEU A O 1
ATOM 619 N N . TYR A 1 78 ? -1.086 -1.503 7.751 1.00 91.62 78 TYR A N 1
ATOM 620 C CA . TYR A 1 78 ? -1.748 -0.234 7.470 1.00 91.62 78 TYR A CA 1
ATOM 621 C C . TYR A 1 78 ? -3.123 -0.138 8.135 1.00 91.62 78 TYR A C 1
ATOM 623 O O . TYR A 1 78 ? -3.418 0.887 8.737 1.00 91.62 78 TYR A O 1
ATOM 631 N N . ILE A 1 79 ? -3.937 -1.199 8.070 1.00 89.38 79 ILE A N 1
ATOM 632 C CA . ILE A 1 79 ? -5.258 -1.235 8.717 1.00 89.38 79 ILE A CA 1
ATOM 633 C C . ILE A 1 79 ? -5.121 -1.080 10.236 1.00 89.38 79 ILE A C 1
ATOM 635 O O . ILE A 1 79 ? -5.848 -0.296 10.848 1.00 89.38 79 ILE A O 1
ATOM 639 N N . ASP A 1 80 ? -4.185 -1.810 10.848 1.00 91.31 80 ASP A N 1
ATOM 640 C CA . ASP A 1 80 ? -3.927 -1.707 12.284 1.00 91.31 80 ASP A CA 1
ATOM 641 C C . ASP A 1 80 ? -3.479 -0.292 12.669 1.00 91.31 80 ASP A C 1
ATOM 643 O O . ASP A 1 80 ? -4.053 0.320 13.567 1.00 91.31 80 ASP A O 1
ATOM 647 N N . TRP A 1 81 ? -2.542 0.281 11.911 1.00 93.00 81 TRP A N 1
ATOM 648 C CA . TRP A 1 81 ? -2.081 1.650 12.109 1.00 93.00 81 TRP A CA 1
ATOM 649 C C . TRP A 1 81 ? -3.216 2.672 11.970 1.00 93.00 81 TRP A C 1
ATOM 651 O O . TRP A 1 81 ? -3.354 3.534 12.835 1.00 93.00 81 TRP A O 1
ATOM 661 N N . THR A 1 82 ? -4.085 2.561 10.957 1.00 89.25 82 THR A N 1
ATOM 662 C CA . THR A 1 82 ? -5.232 3.475 10.809 1.00 89.25 82 THR A CA 1
ATOM 663 C C . THR A 1 82 ? -6.201 3.377 11.984 1.00 89.25 82 THR A C 1
ATOM 665 O O . THR A 1 82 ? -6.637 4.406 12.495 1.00 89.25 82 THR A O 1
ATOM 668 N N . ASN A 1 83 ? -6.472 2.166 12.483 1.00 89.38 83 ASN A N 1
ATOM 669 C CA . ASN A 1 83 ? -7.332 1.974 13.653 1.00 89.38 83 ASN A CA 1
ATOM 670 C C . ASN A 1 83 ? -6.718 2.600 14.916 1.00 89.38 83 ASN A C 1
ATOM 672 O O . ASN A 1 83 ? -7.438 3.136 15.759 1.00 89.38 83 ASN A O 1
ATOM 676 N N . GLN A 1 84 ? -5.390 2.539 15.058 1.00 88.69 84 GLN A N 1
ATOM 677 C CA . GLN A 1 84 ? -4.684 3.201 16.154 1.00 88.69 84 GLN A CA 1
ATOM 678 C C . GLN A 1 84 ? -4.761 4.730 16.038 1.00 88.69 84 GLN A C 1
ATOM 680 O O . GLN A 1 84 ? -4.935 5.401 17.053 1.00 88.69 84 GLN A O 1
ATOM 685 N N . GLN A 1 85 ? -4.667 5.299 14.831 1.00 84.19 85 GLN A N 1
ATOM 686 C CA . GLN A 1 85 ? -4.833 6.745 14.635 1.00 84.19 85 GLN A CA 1
ATOM 687 C C . GLN A 1 85 ? -6.248 7.209 15.023 1.00 84.19 85 GLN A C 1
ATOM 689 O O . GLN A 1 85 ? -6.385 8.184 15.756 1.00 84.19 85 GLN A O 1
ATOM 694 N N . GLU A 1 86 ? -7.294 6.468 14.636 1.00 78.00 86 GLU A N 1
ATOM 695 C CA . GLU A 1 86 ? -8.689 6.789 14.992 1.00 78.00 86 GLU A CA 1
ATOM 696 C C . GLU A 1 86 ? -8.956 6.721 16.509 1.00 78.00 86 GLU A C 1
ATOM 698 O O . GLU A 1 86 ? -9.672 7.559 17.069 1.00 78.00 86 GLU A O 1
ATOM 703 N N . GLN A 1 87 ? -8.356 5.750 17.205 1.00 74.38 87 GLN A N 1
ATOM 704 C CA . GLN A 1 87 ? -8.453 5.649 18.666 1.00 74.38 87 GLN A CA 1
ATOM 7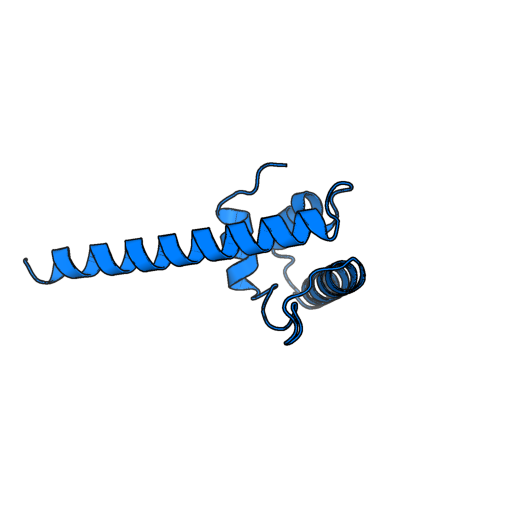05 C C . GLN A 1 87 ? -7.721 6.794 19.379 1.00 74.38 87 GLN A C 1
ATOM 707 O O . GLN A 1 87 ? -8.216 7.304 20.385 1.00 74.38 87 GLN A O 1
ATOM 712 N N . ASN A 1 88 ? -6.573 7.230 18.853 1.00 66.75 88 ASN A N 1
ATOM 713 C CA . ASN A 1 88 ? -5.826 8.361 19.405 1.00 66.75 88 ASN A CA 1
ATOM 714 C C . ASN A 1 88 ? -6.543 9.705 19.189 1.00 66.75 88 ASN A C 1
ATOM 716 O O . ASN A 1 88 ? -6.488 10.565 20.069 1.00 66.75 88 ASN A O 1
ATOM 720 N N . ASP A 1 89 ? -7.249 9.880 18.068 1.00 59.53 89 ASP A N 1
ATOM 721 C CA . ASP A 1 89 ? -8.070 11.076 17.830 1.00 59.53 89 ASP A CA 1
ATOM 722 C C . ASP A 1 89 ? -9.290 11.122 18.764 1.00 59.53 89 ASP A C 1
ATOM 724 O O . ASP A 1 89 ? -9.603 12.172 19.326 1.00 59.53 89 ASP A O 1
ATOM 728 N N . SER A 1 90 ? -9.919 9.971 19.026 1.00 59.44 90 SER A N 1
ATOM 729 C CA . SER A 1 90 ? -11.076 9.869 19.931 1.00 59.44 90 SER A CA 1
ATOM 730 C C . SER A 1 90 ? -10.718 10.168 21.398 1.00 59.44 90 SER A C 1
ATOM 732 O O . SER A 1 90 ? -11.502 10.784 22.117 1.00 59.44 90 SER A O 1
ATOM 734 N N . ALA A 1 91 ? -9.516 9.791 21.849 1.00 55.00 91 ALA A N 1
ATOM 735 C CA . ALA A 1 91 ? -9.051 10.047 23.217 1.00 55.00 91 ALA A CA 1
ATOM 736 C C . ALA A 1 91 ? -8.717 11.530 23.493 1.00 55.00 91 ALA A C 1
ATOM 738 O O . ALA A 1 91 ? -8.720 11.964 24.644 1.00 55.00 91 ALA A O 1
ATOM 739 N N . ASN A 1 92 ? -8.455 12.329 22.452 1.00 52.28 92 ASN A N 1
ATOM 740 C CA . ASN A 1 92 ? -8.143 13.757 22.581 1.00 52.28 92 ASN A CA 1
ATOM 741 C C . ASN A 1 92 ? -9.384 14.670 22.620 1.00 52.28 92 ASN A C 1
ATOM 743 O O . ASN A 1 92 ? -9.259 15.858 22.941 1.00 52.28 92 ASN A O 1
ATOM 747 N N . GLU A 1 93 ? -10.578 14.159 22.303 1.00 53.25 93 GLU A N 1
ATOM 748 C CA . GLU A 1 93 ? -11.825 14.931 22.388 1.00 53.25 93 GLU A CA 1
ATOM 749 C C . GLU A 1 93 ? -12.410 14.967 23.811 1.00 53.25 93 GLU A C 1
ATOM 751 O O . GLU A 1 93 ? -12.986 15.985 24.207 1.00 53.25 93 GLU A O 1
ATOM 756 N N . GLU A 1 94 ? -12.189 13.935 24.634 1.00 49.38 94 GLU A N 1
ATOM 757 C CA . GLU A 1 94 ? -12.687 13.894 26.020 1.00 49.38 94 GLU A CA 1
ATOM 758 C C . GLU A 1 94 ? -11.961 14.879 26.963 1.00 49.38 94 GLU A C 1
ATOM 760 O O . GLU A 1 94 ? -12.569 15.393 27.904 1.00 49.38 94 GLU A O 1
ATOM 765 N N . AS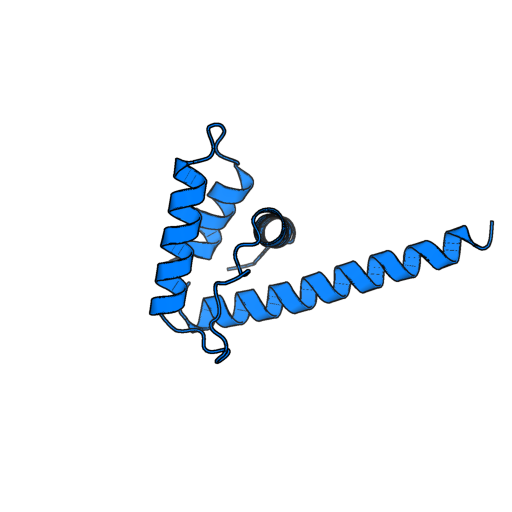P A 1 95 ? -10.706 15.249 26.680 1.00 48.88 95 ASP A N 1
ATOM 766 C CA . ASP A 1 95 ? -9.938 16.222 27.485 1.00 48.88 95 ASP A CA 1
ATOM 767 C C . ASP A 1 95 ? -10.289 17.696 27.165 1.00 48.88 95 ASP A C 1
ATOM 769 O O . ASP A 1 95 ? -9.993 18.608 27.941 1.00 48.88 95 ASP A O 1
ATOM 773 N N . LYS A 1 96 ? -10.963 17.964 26.033 1.00 48.75 96 LYS A N 1
ATOM 774 C CA . LYS A 1 96 ? -11.449 19.315 25.675 1.00 48.75 96 LYS A CA 1
ATOM 775 C C . LYS A 1 96 ? -12.862 19.614 26.172 1.00 48.75 96 LYS A C 1
ATOM 777 O O . LYS A 1 96 ? -13.232 20.782 26.231 1.00 48.75 96 LYS A O 1
ATOM 782 N N . ALA A 1 97 ? -13.637 18.595 26.539 1.00 48.09 97 ALA A N 1
ATOM 783 C CA . ALA A 1 97 ? -14.970 18.770 27.118 1.00 48.09 97 ALA A CA 1
ATOM 784 C C . ALA A 1 97 ? -14.942 19.033 28.638 1.00 48.09 97 ALA A C 1
ATOM 786 O O . ALA A 1 97 ? -15.972 19.380 29.214 1.00 48.09 97 ALA A O 1
ATOM 787 N N . ASN A 1 98 ? -13.775 18.889 29.280 1.00 54.44 98 ASN A N 1
ATOM 788 C CA . ASN A 1 98 ? -13.602 19.004 30.732 1.00 54.44 98 ASN A CA 1
ATOM 789 C C . ASN A 1 98 ? -12.685 20.170 31.172 1.00 54.44 98 ASN A C 1
ATOM 791 O O . ASN A 1 98 ? -12.191 20.171 32.303 1.00 54.44 98 ASN A O 1
ATOM 795 N N . ARG A 1 99 ? -12.465 21.171 30.304 1.00 45.16 99 ARG A N 1
ATOM 796 C CA . ARG A 1 99 ? -11.810 22.450 30.642 1.00 45.16 99 ARG A CA 1
ATOM 797 C C . ARG A 1 99 ? -12.704 23.650 30.376 1.00 45.16 99 ARG A C 1
ATOM 799 O O . ARG A 1 99 ? -13.348 23.679 29.307 1.00 45.16 99 ARG A O 1
#

Organism: NCBI:txid679189

pLDDT: mean 81.54, std 13.55, range [45.16, 93.0]

Sequence (99 aa):
MEITDEQLATIMKYSLFRNLVDSTGFIDEEVLDKLKLNVRSLLESEANLDKSLLDLCLDVIYHPNMKAFGLHQLVLLYIDWTNQQEQNDSANEEDKANR

Foldseek 3Di:
DDDDPLLLVVCVVLVLCVVLAPPVRAFFQVSLVVSLVSLVVVCVPDPDRDPSSVCSCVVQSPDPPDGSVSVSVVVVVSVVVVVVVVVVVVVVVVVVVPD

Secondary structure (DSSP, 8-state):
-PPPHHHHHHHHHTTTTTTTS-TT----HHHHHHHHHHHHHHHHH-SS--HHHHHHIIIIIT-TT-SHHHHHHHHHHHHHHHHHHHHHHHHTTTTTS--